Protein AF-A0A6N8XIU2-F1 (afdb_monomer_lite)

Sequence (94 aa):
MTGSYTLTVATTDDATDEPDGSVTASLASGNGYTVGSAYSGTVAVLDDDVAALPVVSVAADAASVTEGGDASFTLTAHPLPASPLAVTVRWRRR

Radius of gyration: 28.71 Å; chains: 1; bounding box: 59×25×84 Å

Secondary structure (DSSP, 8-state):
---------PPPP-S-----EEEEEEPPP-TT----S--EEEEEE-----PPPPEEEEEESSS---TTSPP-EEEEEES--SSPPP--------

Structure (mmCIF, N/CA/C/O backbone):
data_AF-A0A6N8XIU2-F1
#
_entry.id   AF-A0A6N8XIU2-F1
#
loop_
_atom_site.group_PDB
_atom_site.id
_atom_site.type_symbol
_atom_site.label_atom_id
_atom_site.label_alt_id
_atom_site.label_comp_id
_atom_site.label_asym_id
_atom_site.label_entity_id
_atom_site.label_seq_id
_atom_site.pdbx_PDB_ins_code
_atom_site.Cartn_x
_atom_site.Cartn_y
_atom_site.Cartn_z
_atom_site.occupancy
_atom_site.B_iso_or_equiv
_atom_site.auth_seq_id
_atom_site.auth_comp_id
_atom_site.auth_asym_id
_atom_site.auth_atom_id
_atom_site.pdbx_PDB_model_num
ATOM 1 N N . MET A 1 1 ? 29.899 11.890 -34.837 1.00 62.31 1 MET A N 1
ATOM 2 C CA . MET A 1 1 ? 29.025 12.751 -34.013 1.00 62.31 1 MET A CA 1
ATOM 3 C C . MET A 1 1 ? 28.127 11.834 -33.209 1.00 62.31 1 MET A C 1
ATOM 5 O O . MET A 1 1 ? 27.644 10.864 -33.778 1.00 62.31 1 MET A O 1
ATOM 9 N N . THR A 1 2 ? 27.961 12.085 -31.918 1.00 85.56 2 THR A N 1
ATOM 10 C CA . THR A 1 2 ? 26.982 11.385 -31.077 1.00 85.56 2 THR A CA 1
ATOM 11 C C . THR A 1 2 ? 25.802 12.319 -30.821 1.00 85.56 2 THR A C 1
ATOM 13 O O . THR A 1 2 ? 25.983 13.534 -30.756 1.00 85.56 2 THR A O 1
ATOM 16 N N . GLY A 1 3 ? 24.598 11.758 -30.734 1.00 85.38 3 GLY A N 1
ATOM 17 C CA . GLY A 1 3 ? 23.386 12.468 -30.328 1.00 85.38 3 GLY A CA 1
ATOM 18 C C . GLY A 1 3 ? 22.818 11.825 -29.069 1.00 85.38 3 GLY A C 1
ATOM 19 O O . GLY A 1 3 ? 22.976 10.620 -28.873 1.00 85.38 3 GLY A O 1
ATOM 20 N N . SER A 1 4 ? 22.183 12.620 -28.217 1.00 91.00 4 SER A N 1
ATOM 21 C CA . SER A 1 4 ? 21.468 12.147 -27.034 1.00 91.00 4 SER A CA 1
ATOM 22 C C . SER A 1 4 ? 20.028 12.643 -27.066 1.00 91.00 4 SER A C 1
ATOM 24 O O . SER A 1 4 ? 19.726 13.706 -27.608 1.00 91.00 4 SER A O 1
ATOM 26 N N . TYR A 1 5 ? 19.137 11.845 -26.491 1.00 91.81 5 TYR A N 1
ATOM 27 C CA . TYR A 1 5 ? 17.740 12.189 -26.288 1.00 91.81 5 TYR A CA 1
ATOM 28 C C . TYR A 1 5 ? 17.318 11.692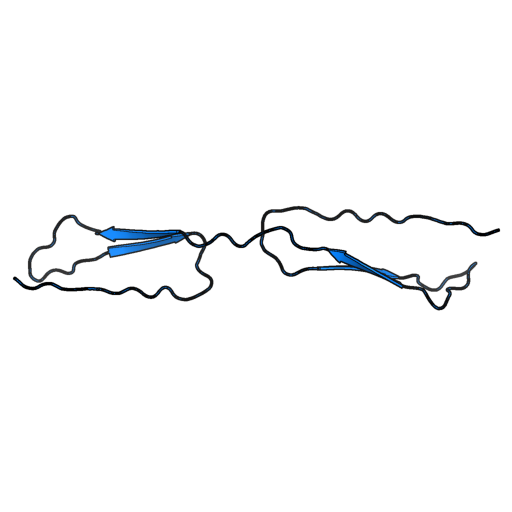 -24.908 1.00 91.81 5 TYR A C 1
ATOM 30 O O . TYR A 1 5 ? 17.720 10.602 -24.500 1.00 91.81 5 TYR A O 1
ATOM 38 N N . THR A 1 6 ? 16.5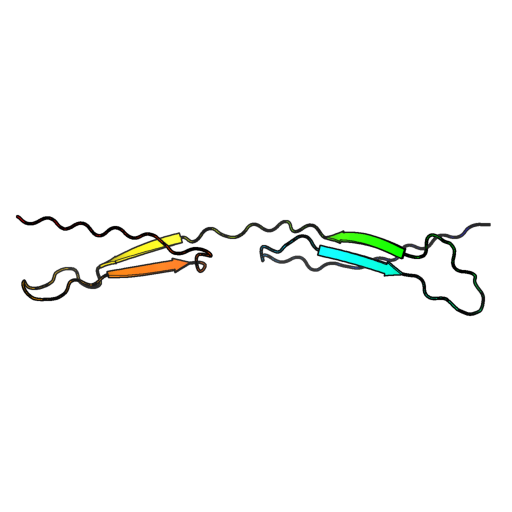14 12.485 -24.206 1.00 94.19 6 THR A N 1
ATOM 39 C CA . THR A 1 6 ? 15.985 12.130 -22.887 1.00 94.19 6 THR A CA 1
ATOM 40 C C . THR A 1 6 ? 14.519 11.753 -23.026 1.00 94.19 6 THR A C 1
ATOM 42 O O . THR A 1 6 ? 13.715 12.557 -23.490 1.00 94.19 6 THR A O 1
ATOM 45 N N . LEU A 1 7 ? 14.175 10.538 -22.601 1.00 94.06 7 LEU A N 1
ATOM 46 C CA . LEU A 1 7 ? 12.793 10.109 -22.413 1.00 94.06 7 LEU A CA 1
ATOM 47 C C . LEU A 1 7 ? 12.363 10.434 -20.980 1.00 94.06 7 LEU A C 1
ATOM 49 O O . LEU A 1 7 ? 13.042 10.042 -20.033 1.00 94.06 7 LEU A O 1
ATOM 53 N N . THR A 1 8 ? 11.225 11.106 -20.828 1.00 96.19 8 THR A N 1
ATOM 54 C CA . THR A 1 8 ? 10.608 11.372 -19.524 1.00 96.19 8 THR A CA 1
ATOM 55 C C . THR A 1 8 ? 9.315 10.578 -19.408 1.00 96.19 8 THR A C 1
ATOM 57 O O . THR A 1 8 ? 8.461 10.649 -20.290 1.00 96.19 8 THR A O 1
ATOM 60 N N . VAL A 1 9 ? 9.179 9.833 -18.314 1.00 96.62 9 VAL A N 1
ATOM 61 C CA . VAL A 1 9 ? 7.965 9.104 -17.939 1.00 96.62 9 VAL A CA 1
ATOM 62 C C . VAL A 1 9 ? 7.514 9.670 -16.598 1.00 96.62 9 VAL A C 1
ATOM 64 O O . VAL A 1 9 ? 8.305 9.688 -15.659 1.00 96.62 9 VAL A O 1
ATOM 67 N N . ALA A 1 10 ? 6.289 10.190 -16.527 1.00 97.12 10 ALA A N 1
ATOM 68 C CA . ALA A 1 10 ? 5.733 10.702 -15.279 1.00 97.12 10 ALA A CA 1
ATOM 69 C C . ALA A 1 10 ? 5.237 9.542 -14.406 1.00 97.12 10 ALA A C 1
ATOM 71 O O . ALA A 1 10 ? 4.620 8.608 -14.921 1.00 97.12 10 ALA A O 1
ATOM 72 N N . THR A 1 11 ? 5.490 9.623 -13.103 1.00 96.56 11 THR A N 1
ATOM 73 C CA . THR A 1 11 ? 4.853 8.781 -12.085 1.00 96.56 11 THR A CA 1
ATOM 74 C C . THR A 1 11 ? 3.621 9.494 -11.528 1.00 96.56 11 THR A C 1
ATOM 76 O O . THR A 1 11 ? 3.446 10.699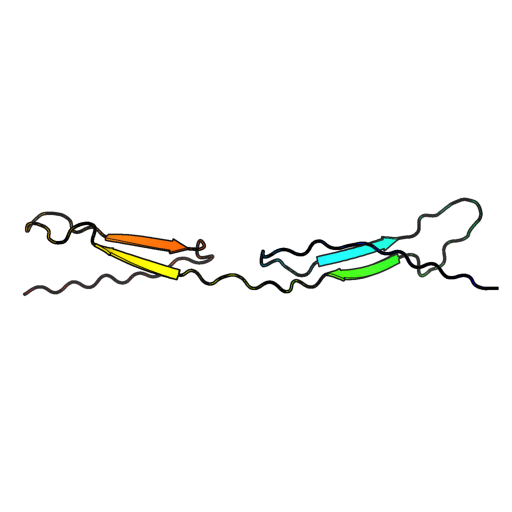 -11.727 1.00 96.56 11 THR A O 1
ATOM 79 N N . THR A 1 12 ? 2.726 8.737 -10.898 1.00 96.75 12 THR A N 1
ATOM 80 C CA . THR A 1 12 ? 1.617 9.290 -10.109 1.00 96.75 12 THR A CA 1
ATOM 81 C C . THR A 1 12 ? 2.01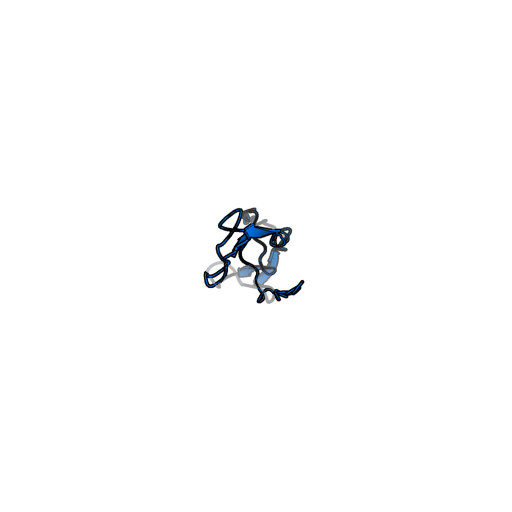2 9.225 -8.643 1.00 96.75 12 THR A C 1
ATOM 83 O O . THR A 1 12 ? 2.642 8.255 -8.244 1.00 96.75 12 THR A O 1
ATOM 86 N N . ASP A 1 13 ? 1.700 10.291 -7.920 1.00 96.69 13 ASP A N 1
ATOM 87 C CA . ASP A 1 13 ? 1.870 10.420 -6.476 1.00 96.69 13 ASP A CA 1
ATOM 88 C C . ASP A 1 13 ? 0.508 10.163 -5.821 1.00 96.69 13 ASP A C 1
ATOM 90 O O . ASP A 1 13 ? -0.507 10.648 -6.350 1.00 96.69 13 ASP A O 1
ATOM 94 N N . ASP A 1 14 ? 0.470 9.400 -4.730 1.00 94.25 14 ASP A N 1
ATOM 95 C CA . ASP A 1 14 ? -0.756 9.191 -3.964 1.00 94.25 14 ASP A CA 1
ATOM 96 C C . ASP A 1 14 ? -0.543 9.146 -2.438 1.00 94.25 14 ASP A C 1
ATOM 98 O O . ASP A 1 14 ? 0.107 10.038 -1.908 1.00 94.25 14 ASP A O 1
ATOM 102 N N . ALA A 1 15 ? -1.288 8.311 -1.716 1.00 92.00 15 ALA A N 1
ATOM 103 C CA . ALA A 1 15 ? -1.249 8.241 -0.251 1.00 92.00 15 ALA A CA 1
ATOM 104 C C . ALA A 1 15 ? -1.323 6.788 0.257 1.00 92.00 15 ALA A C 1
ATOM 106 O O . ALA A 1 15 ? -1.712 6.532 1.407 1.00 92.00 15 ALA A O 1
ATOM 107 N N . THR A 1 16 ? -1.099 5.827 -0.634 1.00 89.25 16 THR A N 1
ATOM 108 C CA . THR A 1 16 ? -1.235 4.397 -0.392 1.00 89.25 16 THR A CA 1
ATOM 109 C C . THR A 1 16 ? 0.151 3.811 -0.202 1.00 89.25 16 THR A C 1
ATOM 111 O O . THR A 1 16 ? 0.937 3.788 -1.129 1.00 89.25 16 THR A O 1
ATOM 114 N N . ASP A 1 17 ? 0.407 3.251 0.979 1.00 91.62 17 ASP A N 1
ATOM 115 C CA . ASP A 1 17 ? 1.632 2.487 1.240 1.00 91.62 17 ASP A CA 1
ATOM 116 C C . ASP A 1 17 ? 1.714 1.267 0.308 1.00 91.62 17 ASP A C 1
ATOM 118 O O . ASP A 1 17 ? 0.852 0.374 0.332 1.00 91.62 17 ASP A O 1
ATOM 122 N N . GLU A 1 18 ? 2.753 1.239 -0.517 1.00 92.81 18 GLU A N 1
ATOM 123 C CA . GLU A 1 18 ? 2.967 0.292 -1.601 1.00 92.81 18 GLU A CA 1
ATOM 124 C C . GLU A 1 18 ? 4.423 -0.203 -1.605 1.00 92.81 18 GLU A C 1
ATOM 126 O O . GLU A 1 18 ? 5.353 0.474 -1.181 1.00 92.81 18 GLU A O 1
ATOM 131 N N . PRO A 1 19 ? 4.704 -1.417 -2.101 1.00 95.75 19 PRO A N 1
ATOM 132 C CA . PRO A 1 19 ? 6.090 -1.814 -2.317 1.00 95.75 19 PRO A CA 1
ATOM 133 C C . PRO A 1 19 ? 6.756 -0.984 -3.426 1.00 95.75 19 PRO A C 1
ATOM 135 O O . PRO A 1 19 ? 6.143 -0.760 -4.470 1.00 95.75 19 PRO A O 1
ATOM 138 N N . ASP A 1 20 ? 8.051 -0.680 -3.264 1.00 97.19 20 ASP A N 1
ATOM 139 C CA . ASP A 1 20 ? 8.881 -0.062 -4.307 1.00 97.19 20 ASP A CA 1
ATOM 140 C C . ASP A 1 20 ? 8.675 -0.714 -5.689 1.00 97.19 20 ASP A C 1
ATOM 142 O O . ASP A 1 20 ? 8.797 -1.933 -5.878 1.00 97.19 20 ASP A O 1
ATOM 146 N N . GLY A 1 21 ? 8.412 0.130 -6.683 1.00 97.06 21 GLY A N 1
ATOM 147 C CA . GLY A 1 21 ? 8.186 -0.239 -8.072 1.00 97.06 21 GLY A CA 1
ATOM 148 C C . GLY A 1 21 ? 9.388 0.018 -8.982 1.00 97.06 21 GLY A C 1
ATOM 149 O O . GLY A 1 21 ? 10.491 0.391 -8.573 1.00 97.06 21 GLY A O 1
ATOM 150 N N . SER A 1 22 ? 9.183 -0.172 -10.287 1.00 97.75 22 SER A N 1
ATOM 151 C CA . SER A 1 22 ? 10.181 0.212 -11.289 1.00 97.75 22 SER A CA 1
ATOM 152 C C . SER A 1 22 ? 9.575 0.492 -12.660 1.00 97.75 22 SER A C 1
ATOM 154 O O . SER A 1 22 ? 8.541 -0.057 -13.037 1.00 97.75 22 SER A O 1
ATOM 156 N N . VAL A 1 23 ? 10.276 1.315 -13.438 1.00 98.06 23 VAL A N 1
ATOM 157 C CA . VAL A 1 23 ? 9.999 1.570 -14.853 1.00 98.06 23 VAL A CA 1
ATOM 158 C C . VAL A 1 23 ? 11.170 1.054 -15.674 1.00 98.06 23 VAL A C 1
ATOM 160 O O . VAL A 1 23 ? 12.321 1.402 -15.414 1.00 98.06 23 VAL A O 1
ATOM 163 N N . THR A 1 24 ? 10.883 0.240 -16.691 1.00 97.50 24 THR A N 1
ATOM 164 C CA . THR A 1 24 ? 11.895 -0.276 -17.622 1.00 97.50 24 THR A CA 1
ATOM 165 C C . THR A 1 24 ? 11.614 0.210 -19.038 1.00 97.50 24 THR A C 1
ATOM 167 O O . THR A 1 24 ? 10.538 -0.026 -19.582 1.00 97.50 24 THR A O 1
ATOM 170 N N . ALA A 1 25 ? 12.604 0.849 -19.657 1.00 96.69 25 ALA A N 1
ATOM 171 C CA . ALA A 1 25 ? 12.602 1.199 -21.073 1.00 96.69 25 ALA A CA 1
ATOM 172 C C . ALA A 1 25 ? 13.495 0.224 -21.850 1.00 96.69 25 ALA A C 1
ATOM 174 O O . ALA A 1 25 ? 14.551 -0.174 -21.361 1.00 96.69 25 ALA A O 1
ATOM 175 N N . SER A 1 26 ? 13.086 -0.170 -23.058 1.00 95.75 26 SER A N 1
ATOM 176 C CA . SER A 1 26 ? 13.855 -1.063 -23.937 1.00 95.75 26 SER A CA 1
ATOM 177 C C . SER A 1 26 ? 13.776 -0.603 -25.390 1.00 95.75 26 SER A C 1
ATOM 179 O O . SER A 1 26 ? 12.720 -0.180 -25.855 1.00 95.75 26 SER A O 1
ATOM 181 N N . LEU A 1 27 ? 14.888 -0.698 -26.115 1.00 94.94 27 LEU A N 1
ATOM 182 C CA . LEU A 1 27 ? 14.960 -0.428 -27.544 1.00 94.94 27 LEU A CA 1
ATOM 183 C C . LEU A 1 27 ? 14.665 -1.710 -28.322 1.00 94.94 27 LEU A C 1
ATOM 185 O O . LEU A 1 27 ? 15.359 -2.716 -28.177 1.00 94.94 27 LEU A O 1
ATOM 189 N N . ALA A 1 28 ? 13.655 -1.648 -29.184 1.00 93.62 28 ALA A N 1
ATOM 190 C CA . ALA A 1 28 ? 13.397 -2.687 -30.170 1.00 93.62 28 ALA A CA 1
ATOM 191 C C . ALA A 1 28 ? 14.373 -2.572 -31.352 1.00 93.62 28 ALA A C 1
ATOM 193 O O . ALA A 1 28 ? 14.930 -1.507 -31.617 1.00 93.62 28 ALA A O 1
ATOM 194 N N . SER A 1 29 ? 14.570 -3.669 -32.084 1.00 91.69 29 SER A N 1
ATOM 195 C CA . SER A 1 29 ? 15.269 -3.628 -33.368 1.00 91.69 29 SER A CA 1
ATOM 196 C C . SER A 1 29 ? 14.402 -2.963 -34.443 1.00 91.69 29 SER A C 1
ATOM 198 O O . SER A 1 29 ? 13.172 -2.995 -34.388 1.00 91.69 29 SER A O 1
ATOM 200 N N . GLY A 1 30 ? 15.041 -2.365 -35.450 1.00 90.94 30 GLY A N 1
ATOM 201 C CA . GLY A 1 30 ? 14.339 -1.711 -36.549 1.00 90.94 30 GLY A CA 1
ATOM 202 C C . GLY A 1 30 ? 15.240 -1.415 -37.742 1.00 90.94 30 GLY A C 1
ATOM 203 O O . GLY A 1 30 ? 16.440 -1.685 -37.731 1.00 90.94 30 GLY A O 1
ATOM 204 N N . ASN A 1 31 ? 14.650 -0.862 -38.800 1.00 94.25 31 ASN A N 1
ATOM 205 C CA . ASN A 1 31 ? 15.391 -0.414 -39.975 1.00 94.25 31 ASN A CA 1
ATOM 206 C C . ASN A 1 31 ? 16.044 0.953 -39.713 1.00 94.25 31 ASN A C 1
ATOM 208 O O . ASN A 1 31 ? 15.453 1.823 -39.079 1.00 94.25 31 ASN A O 1
ATOM 212 N N . GLY A 1 32 ? 17.250 1.163 -40.247 1.00 92.06 32 GLY A N 1
ATOM 213 C CA . GLY A 1 32 ? 17.944 2.456 -40.188 1.00 92.06 32 GLY A CA 1
ATOM 214 C C . GLY A 1 32 ? 18.827 2.681 -38.956 1.00 92.06 32 GLY A C 1
ATOM 215 O O . GLY A 1 32 ? 19.477 3.720 -38.879 1.00 92.06 32 GLY A O 1
ATOM 216 N N . TYR A 1 33 ? 18.905 1.723 -38.026 1.00 92.25 33 TYR A N 1
ATOM 217 C CA . TYR A 1 33 ? 19.827 1.763 -36.889 1.00 92.25 33 TYR A CA 1
ATOM 218 C C . TYR A 1 33 ? 20.189 0.356 -36.397 1.00 92.25 33 TYR A C 1
ATOM 220 O O . TYR A 1 33 ? 19.464 -0.609 -36.626 1.00 92.25 33 TYR A O 1
ATOM 228 N N . THR A 1 34 ? 21.322 0.243 -35.705 1.00 92.19 34 THR A N 1
ATOM 229 C CA . THR A 1 34 ? 21.727 -0.964 -34.975 1.00 92.19 34 THR A CA 1
ATOM 230 C C . THR A 1 34 ? 21.592 -0.714 -33.480 1.00 92.19 34 THR A C 1
ATOM 232 O O . THR A 1 34 ? 22.113 0.281 -32.976 1.00 92.19 34 THR A O 1
ATOM 235 N N . VAL A 1 35 ? 20.925 -1.619 -32.767 1.00 93.81 35 VAL A N 1
ATOM 236 C CA . VAL A 1 35 ? 20.811 -1.563 -31.305 1.00 93.81 35 VAL A CA 1
ATOM 237 C C . VAL A 1 35 ? 22.094 -2.115 -30.676 1.00 93.81 35 VAL A C 1
ATOM 239 O O . VAL A 1 35 ? 22.571 -3.180 -31.066 1.00 93.81 35 VAL A O 1
ATOM 242 N N . GLY A 1 36 ? 22.676 -1.367 -29.736 1.00 92.50 36 GLY A N 1
ATOM 243 C CA . GLY A 1 36 ? 23.869 -1.783 -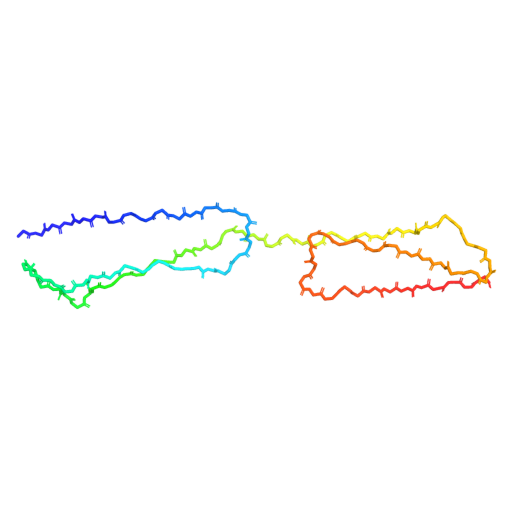28.994 1.00 92.50 36 GLY A CA 1
ATOM 244 C C . GLY A 1 36 ? 23.564 -2.794 -27.883 1.00 92.50 36 GLY A C 1
ATOM 245 O O . GLY A 1 36 ? 22.413 -3.124 -27.618 1.00 92.50 36 GLY A O 1
ATOM 246 N N . SER A 1 37 ? 24.604 -3.266 -27.191 1.00 90.06 37 SER A N 1
ATOM 247 C CA . SER A 1 37 ? 24.458 -4.224 -26.082 1.00 90.06 37 SER A CA 1
ATOM 248 C C . SER A 1 37 ? 23.682 -3.661 -24.885 1.00 90.06 37 SER A C 1
ATOM 250 O O . SER A 1 37 ? 22.969 -4.404 -24.218 1.00 90.06 37 SER A O 1
ATOM 252 N N . ALA A 1 38 ? 23.785 -2.355 -24.630 1.00 91.06 38 ALA A N 1
ATOM 253 C CA . ALA A 1 38 ? 22.941 -1.645 -23.677 1.00 91.06 38 ALA A CA 1
ATOM 254 C C . ALA A 1 38 ? 21.670 -1.156 -24.388 1.00 91.06 38 ALA A C 1
ATOM 256 O O . ALA A 1 38 ? 21.644 -0.058 -24.943 1.00 91.06 38 ALA A O 1
ATOM 257 N N . TYR A 1 39 ? 20.637 -1.999 -24.410 1.00 94.00 39 TYR A N 1
ATOM 258 C CA . TYR A 1 39 ? 19.362 -1.704 -25.072 1.00 94.00 39 TYR A CA 1
ATOM 259 C C . TYR A 1 39 ? 18.210 -1.463 -24.099 1.00 94.00 39 TYR A C 1
ATOM 261 O O . TYR A 1 39 ? 17.128 -1.088 -24.537 1.00 94.00 39 TYR A O 1
ATOM 269 N N . SER A 1 40 ? 18.422 -1.660 -22.799 1.00 96.56 40 SER A N 1
ATOM 270 C CA . SER A 1 40 ? 17.413 -1.438 -21.769 1.00 96.56 40 SER A CA 1
ATOM 271 C C . SER A 1 40 ? 17.974 -0.652 -20.592 1.00 96.56 40 SER A C 1
ATOM 273 O O . SER A 1 40 ? 19.159 -0.752 -20.272 1.00 96.56 40 SER A O 1
ATOM 275 N N . GLY A 1 41 ? 17.104 0.100 -19.927 1.00 96.31 41 GLY A N 1
ATOM 276 C CA . GLY A 1 41 ? 17.396 0.787 -18.676 1.00 96.31 41 GLY A CA 1
ATOM 277 C C . GLY A 1 41 ? 16.207 0.684 -17.731 1.00 96.31 41 GLY A C 1
ATOM 278 O O . GLY A 1 41 ? 15.062 0.779 -18.175 1.00 96.31 41 GLY A O 1
ATOM 279 N N . THR A 1 42 ? 16.488 0.496 -16.445 1.00 97.38 42 THR A N 1
ATOM 280 C CA . THR A 1 42 ? 15.478 0.396 -15.386 1.00 97.38 42 THR A CA 1
ATOM 281 C C . THR A 1 42 ? 15.737 1.470 -14.341 1.00 97.38 42 THR A C 1
ATOM 283 O O . THR A 1 42 ? 16.883 1.694 -13.950 1.00 97.38 42 THR A O 1
ATOM 286 N N . VAL A 1 43 ? 14.670 2.129 -13.898 1.00 98.00 43 VAL A N 1
ATOM 287 C CA . VAL A 1 43 ? 14.676 3.131 -12.827 1.00 98.00 43 VAL A CA 1
ATOM 288 C C . VAL A 1 43 ? 13.705 2.670 -11.744 1.00 98.00 43 VAL A C 1
ATOM 290 O O . VAL A 1 43 ? 12.605 2.222 -12.066 1.00 98.00 43 VAL A O 1
ATOM 293 N N . ALA A 1 44 ? 14.121 2.746 -10.480 1.00 98.00 44 ALA A N 1
ATOM 294 C CA . ALA A 1 44 ? 13.251 2.453 -9.345 1.00 98.00 44 ALA A CA 1
ATOM 295 C C . ALA A 1 44 ? 12.241 3.589 -9.136 1.00 98.00 44 ALA A C 1
ATOM 297 O O . ALA A 1 44 ? 12.583 4.761 -9.298 1.00 98.00 44 ALA A O 1
ATOM 298 N N . VAL A 1 45 ? 11.019 3.223 -8.770 1.00 98.00 45 VAL A N 1
ATOM 299 C CA . VAL A 1 45 ? 9.998 4.139 -8.257 1.00 98.00 45 VAL A CA 1
ATOM 300 C C . VAL A 1 45 ? 9.875 3.797 -6.783 1.00 98.00 45 VAL A C 1
ATOM 302 O O . VAL A 1 45 ? 9.400 2.714 -6.463 1.00 98.00 45 VAL A O 1
ATOM 305 N N . LEU A 1 46 ? 10.430 4.647 -5.924 1.00 97.75 46 LEU A N 1
ATOM 306 C CA . LEU A 1 46 ? 10.418 4.413 -4.483 1.00 97.75 46 LEU A CA 1
ATOM 307 C C . LEU A 1 46 ? 9.098 4.923 -3.923 1.00 97.75 46 LEU A C 1
ATOM 309 O O . LEU A 1 46 ? 8.723 6.044 -4.268 1.00 97.75 46 LEU A O 1
ATOM 313 N N . ASP A 1 47 ? 8.447 4.109 -3.099 1.00 97.38 47 ASP A N 1
ATOM 314 C CA . ASP A 1 47 ? 7.287 4.557 -2.334 1.00 97.38 47 ASP A CA 1
ATOM 315 C C . ASP A 1 47 ? 7.748 5.495 -1.208 1.00 97.38 47 ASP A C 1
ATOM 317 O O . ASP A 1 47 ? 8.786 5.265 -0.570 1.00 97.38 47 ASP A O 1
ATOM 321 N N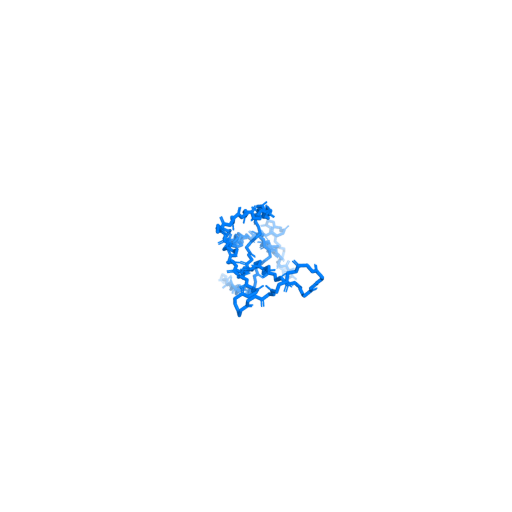 . ASP A 1 48 ? 7.017 6.584 -0.999 1.00 96.12 48 ASP A N 1
ATOM 322 C CA . ASP A 1 48 ? 7.238 7.527 0.096 1.00 96.12 48 ASP A CA 1
ATOM 323 C C . ASP A 1 48 ? 6.056 7.621 1.068 1.00 96.12 48 ASP A C 1
ATOM 325 O O . ASP A 1 48 ? 6.120 8.388 2.040 1.00 96.12 48 ASP A O 1
ATOM 329 N N . ASP A 1 49 ? 5.044 6.776 0.884 1.00 94.12 49 ASP A N 1
ATOM 330 C CA . ASP A 1 49 ? 3.941 6.623 1.811 1.00 94.12 49 ASP A CA 1
ATOM 331 C C . ASP A 1 49 ? 4.281 5.707 2.993 1.00 94.12 49 ASP A C 1
ATOM 333 O O . ASP A 1 49 ? 5.238 4.934 3.009 1.00 94.12 49 ASP A O 1
ATOM 337 N N . VAL A 1 50 ? 3.513 5.861 4.074 1.00 86.88 50 VAL A N 1
ATOM 338 C CA . VAL A 1 50 ? 3.618 5.006 5.260 1.00 86.88 50 VAL A CA 1
ATOM 339 C C . VAL A 1 50 ? 2.231 4.538 5.651 1.00 86.88 50 VAL A C 1
ATOM 341 O O . VAL A 1 50 ? 1.334 5.353 5.892 1.00 86.88 50 VAL A O 1
ATOM 344 N N . ALA A 1 51 ? 2.072 3.226 5.821 1.00 83.31 51 ALA A N 1
ATOM 345 C CA . ALA A 1 51 ? 0.809 2.643 6.253 1.00 83.31 51 ALA A CA 1
ATOM 346 C C . ALA A 1 51 ? 0.304 3.295 7.551 1.00 83.31 51 ALA A C 1
ATOM 348 O O . ALA A 1 51 ? 0.945 3.241 8.609 1.00 83.31 51 ALA A O 1
ATOM 349 N N . ALA A 1 52 ? -0.894 3.878 7.496 1.00 83.12 52 ALA A N 1
ATOM 350 C CA . ALA A 1 52 ? -1.522 4.453 8.676 1.00 83.12 52 ALA A CA 1
ATOM 351 C C . ALA A 1 52 ? -1.799 3.361 9.724 1.00 83.12 52 ALA A C 1
ATOM 353 O O . ALA A 1 52 ? -2.469 2.359 9.457 1.00 83.12 52 ALA A O 1
ATOM 354 N N . LEU A 1 53 ? -1.312 3.569 10.950 1.00 85.06 53 LEU A N 1
ATOM 355 C CA . LEU A 1 53 ? -1.602 2.661 12.056 1.00 85.06 53 LEU A CA 1
ATOM 356 C C . LEU A 1 53 ? -3.101 2.703 12.402 1.00 85.06 53 LEU A C 1
ATOM 358 O O . LEU A 1 53 ? -3.677 3.791 12.492 1.00 85.06 53 LEU A O 1
ATOM 362 N N . PRO A 1 54 ? -3.739 1.546 12.657 1.00 88.75 54 PRO A N 1
ATOM 363 C CA . PRO A 1 54 ? -5.140 1.510 13.040 1.00 88.75 54 PRO A CA 1
ATOM 364 C C . PRO A 1 54 ? -5.344 2.182 14.399 1.00 88.75 54 PRO A C 1
ATOM 366 O O . PRO A 1 54 ? -4.732 1.805 15.401 1.00 88.75 54 PRO A O 1
ATOM 369 N N . VAL A 1 55 ? -6.269 3.135 14.457 1.00 90.56 55 VAL A N 1
ATOM 370 C CA . VAL A 1 55 ? -6.779 3.667 15.722 1.00 90.56 55 VAL A CA 1
ATOM 371 C C . VAL A 1 55 ? -7.887 2.743 16.208 1.00 90.56 55 VAL A C 1
ATOM 373 O O . VAL A 1 55 ? -8.856 2.508 15.487 1.00 90.56 55 VAL A O 1
ATOM 376 N N . VAL A 1 56 ? -7.748 2.225 17.431 1.00 93.81 56 VAL A N 1
ATOM 377 C CA . VAL A 1 56 ? -8.699 1.282 18.034 1.00 93.81 56 VAL A CA 1
ATOM 378 C C . VAL A 1 56 ? -9.463 1.951 19.173 1.00 93.81 56 VAL A C 1
ATOM 380 O O . VAL A 1 56 ? -8.864 2.586 20.042 1.00 93.81 56 VAL A O 1
ATOM 383 N N . SER A 1 57 ? -10.782 1.776 19.203 1.00 94.69 57 SER A N 1
ATOM 384 C CA . SER A 1 57 ? -11.648 2.231 20.291 1.00 94.69 57 SER A CA 1
ATOM 385 C C . SER A 1 57 ? -12.624 1.141 20.734 1.00 94.69 57 SER A C 1
ATOM 387 O O . SER A 1 57 ? -12.922 0.199 19.997 1.00 94.69 57 SER A O 1
ATOM 389 N N . VAL A 1 58 ? -13.101 1.266 21.973 1.00 96.12 58 VAL A N 1
ATOM 390 C CA . VAL A 1 58 ? -14.125 0.398 22.561 1.00 96.12 58 VAL A CA 1
ATOM 391 C C . VAL A 1 58 ? -15.225 1.257 23.165 1.00 96.12 58 VAL A C 1
ATOM 393 O O . VAL A 1 58 ? -14.944 2.221 23.881 1.00 96.12 58 VAL A O 1
ATOM 396 N N . ALA A 1 59 ? -16.473 0.897 22.894 1.00 97.12 59 ALA A N 1
ATOM 397 C CA . ALA A 1 59 ? -17.648 1.512 23.490 1.00 97.12 59 ALA A CA 1
ATOM 398 C C . ALA A 1 59 ? -18.535 0.430 24.105 1.00 97.12 59 ALA A C 1
ATOM 400 O O . ALA A 1 59 ? -18.728 -0.628 23.512 1.00 97.12 59 ALA A O 1
ATOM 401 N N . ALA A 1 60 ? -19.062 0.688 25.302 1.00 97.00 60 ALA A N 1
ATOM 402 C CA . ALA A 1 60 ? -20.141 -0.125 25.844 1.00 97.00 60 ALA A CA 1
ATOM 403 C C . ALA A 1 60 ? -21.425 0.199 25.079 1.00 97.00 60 ALA A C 1
ATOM 405 O O . ALA A 1 60 ? -21.741 1.375 24.887 1.00 97.00 60 ALA A O 1
ATOM 406 N N . ASP A 1 61 ? -22.174 -0.826 24.681 1.00 97.12 61 ASP A N 1
ATOM 407 C CA . ASP A 1 61 ? -23.398 -0.617 23.898 1.00 97.12 61 ASP A CA 1
ATOM 408 C C . ASP A 1 61 ? -24.555 -0.102 24.771 1.00 97.12 61 ASP A C 1
ATOM 410 O O . ASP A 1 61 ? -25.519 0.478 24.275 1.00 97.12 61 ASP A O 1
ATOM 414 N N . ALA A 1 62 ? -24.446 -0.282 26.091 1.00 96.06 62 ALA A N 1
ATOM 415 C CA . ALA A 1 62 ? -25.373 0.236 27.084 1.00 96.06 62 ALA A CA 1
ATOM 416 C C . ALA A 1 62 ? -24.627 0.727 28.335 1.00 96.06 62 ALA A C 1
ATOM 418 O O . ALA A 1 62 ? -23.586 0.191 28.714 1.00 96.06 62 ALA A O 1
ATOM 419 N N . ALA A 1 63 ? -25.192 1.730 29.015 1.00 96.31 63 ALA A N 1
ATOM 420 C CA . ALA A 1 63 ? -24.633 2.262 30.262 1.00 96.31 63 ALA A CA 1
ATOM 421 C C . ALA A 1 63 ? -24.753 1.278 31.442 1.00 96.31 63 ALA A C 1
ATOM 423 O O . ALA A 1 63 ? -23.982 1.349 32.399 1.00 96.31 63 ALA A O 1
ATOM 424 N N . SER A 1 64 ? -25.730 0.373 31.388 1.00 94.94 64 SER A N 1
ATOM 425 C CA . SER A 1 64 ? -25.945 -0.679 32.374 1.00 94.94 64 SER A CA 1
ATOM 426 C C . SER A 1 64 ? -26.698 -1.853 31.754 1.00 94.94 64 SER A C 1
ATOM 428 O O . SER A 1 64 ? -27.399 -1.706 30.754 1.00 94.94 64 SER A O 1
ATOM 430 N N . VAL A 1 65 ? -26.558 -3.019 32.380 1.00 96.50 65 VAL A N 1
ATOM 431 C CA . VAL A 1 65 ? -27.324 -4.227 32.067 1.00 96.50 65 VAL A CA 1
ATOM 432 C C . VAL A 1 65 ? -27.903 -4.794 33.356 1.00 96.50 65 VAL A C 1
ATOM 434 O O . VAL A 1 65 ? -27.313 -4.647 34.430 1.00 96.50 65 VAL A O 1
ATOM 437 N N . THR A 1 66 ? -29.075 -5.416 33.268 1.00 96.56 66 THR A N 1
ATOM 438 C CA . THR A 1 66 ? -29.658 -6.151 34.394 1.00 96.56 66 THR A CA 1
ATOM 439 C C . THR A 1 66 ? -28.899 -7.458 34.600 1.00 96.56 66 THR A C 1
ATOM 441 O O . THR A 1 66 ? -28.469 -8.087 33.635 1.00 96.56 66 THR A O 1
ATOM 444 N N . GLU A 1 67 ? -28.734 -7.877 35.855 1.00 94.06 67 GLU A N 1
ATOM 445 C CA . GLU A 1 67 ? -28.139 -9.176 36.170 1.00 94.06 67 GLU A CA 1
ATOM 446 C C . GLU A 1 67 ? -28.889 -10.310 35.450 1.00 94.06 67 GLU A C 1
ATOM 448 O O . GLU A 1 67 ? -30.118 -10.358 35.457 1.00 94.06 67 GLU A O 1
ATOM 453 N N . GLY A 1 68 ? -28.132 -11.196 34.798 1.00 94.62 68 GLY A N 1
ATOM 454 C CA . GLY A 1 68 ? -28.667 -12.242 33.922 1.00 94.62 68 GLY A CA 1
ATOM 455 C C . GLY A 1 68 ? -28.820 -11.832 32.452 1.00 94.62 68 GLY A C 1
ATOM 456 O O . GLY A 1 68 ? -29.117 -12.693 31.632 1.00 94.62 68 GLY A O 1
ATOM 457 N N . GLY A 1 69 ? -28.599 -10.558 32.112 1.00 94.19 69 GLY A N 1
ATOM 458 C CA . GLY A 1 69 ? -28.466 -10.084 30.733 1.00 94.19 69 GLY A CA 1
ATOM 459 C C . GLY A 1 69 ? -27.013 -10.039 30.250 1.00 94.19 69 GLY A C 1
ATOM 460 O O . GLY A 1 69 ? -26.074 -10.027 31.051 1.00 94.19 69 GLY A O 1
ATOM 461 N N . ASP A 1 70 ? -26.841 -9.968 28.931 1.00 95.00 70 ASP A N 1
ATOM 462 C CA . ASP A 1 70 ? -25.529 -9.859 28.295 1.00 95.00 70 ASP A CA 1
ATOM 463 C C . ASP A 1 70 ? -25.041 -8.405 28.268 1.00 95.00 70 ASP A C 1
ATOM 465 O O . ASP A 1 70 ? -25.769 -7.498 27.865 1.00 95.00 70 ASP A O 1
ATOM 469 N N . ALA A 1 71 ? -23.784 -8.186 28.659 1.00 95.06 71 ALA A N 1
ATOM 470 C CA . ALA A 1 71 ? -23.075 -6.939 28.390 1.00 95.06 71 ALA A CA 1
ATOM 471 C C . ALA A 1 71 ? -22.373 -7.038 27.035 1.00 95.06 71 ALA A C 1
ATOM 473 O O . ALA A 1 71 ? -21.572 -7.950 26.820 1.00 95.06 71 ALA A O 1
ATOM 474 N N . SER A 1 72 ? -22.638 -6.084 26.148 1.00 95.31 72 SER A N 1
ATOM 475 C CA . SER A 1 72 ? -22.033 -6.024 24.822 1.00 95.31 72 SER A CA 1
ATOM 476 C C . SER A 1 72 ? -21.205 -4.751 24.636 1.00 95.31 72 SER A C 1
ATOM 478 O O . SER A 1 72 ? -21.431 -3.719 25.281 1.00 95.31 72 SER A O 1
ATOM 480 N N . PHE A 1 73 ? -20.183 -4.870 23.791 1.00 96.19 73 PHE A N 1
ATOM 481 C CA . PHE A 1 73 ? -19.246 -3.803 23.476 1.00 96.19 73 PHE A CA 1
ATOM 482 C C . PHE A 1 73 ? -18.988 -3.786 21.978 1.00 96.19 73 PHE A C 1
ATOM 484 O O . PHE A 1 73 ? -18.709 -4.827 21.378 1.00 96.19 73 PHE A O 1
ATOM 491 N N . THR A 1 74 ? -18.970 -2.589 21.413 1.00 96.19 74 THR A N 1
ATOM 492 C CA . THR A 1 74 ? -18.549 -2.357 20.038 1.00 96.19 74 THR A CA 1
ATOM 493 C C . THR A 1 74 ? -17.069 -1.993 20.011 1.00 96.19 74 THR A C 1
ATOM 495 O O . THR A 1 74 ? -16.622 -1.078 20.709 1.00 96.19 74 THR A O 1
ATOM 498 N N . LEU A 1 75 ? -16.306 -2.718 19.193 1.00 95.00 75 LEU A N 1
ATOM 499 C CA . LEU A 1 75 ? -14.904 -2.437 18.894 1.00 95.00 75 LEU A CA 1
ATOM 500 C C . LEU A 1 75 ? -14.804 -1.832 17.497 1.00 95.00 75 LEU A C 1
ATOM 502 O O . LEU A 1 75 ? -15.301 -2.419 16.536 1.00 95.00 75 LEU A O 1
ATOM 506 N N . THR A 1 76 ? -14.114 -0.702 17.383 1.00 93.69 76 THR A N 1
ATOM 507 C CA . THR A 1 76 ? -13.880 -0.034 16.099 1.00 93.69 76 THR A CA 1
ATOM 508 C C . THR A 1 76 ? -12.383 0.079 15.863 1.00 93.69 76 THR A C 1
ATOM 510 O O . THR A 1 76 ? -11.647 0.471 16.765 1.00 93.69 76 THR A O 1
ATOM 513 N N . ALA A 1 77 ? -11.936 -0.251 14.652 1.00 93.62 77 ALA A N 1
ATOM 514 C CA . ALA A 1 77 ? -10.563 -0.053 14.206 1.00 93.62 77 ALA A CA 1
ATOM 515 C C . ALA A 1 77 ? -10.566 0.582 12.813 1.00 93.62 77 ALA A C 1
ATOM 517 O O . ALA A 1 77 ? -11.256 0.089 11.918 1.00 93.62 77 ALA A O 1
ATOM 518 N N . HIS A 1 78 ? -9.828 1.678 12.639 1.00 89.56 78 HIS A N 1
ATOM 519 C CA . HIS A 1 78 ? -9.680 2.328 11.338 1.00 89.56 78 HIS A CA 1
ATOM 520 C C . HIS A 1 78 ? -8.268 2.920 11.156 1.00 89.56 78 HIS A C 1
ATOM 522 O O . HIS A 1 78 ? -7.817 3.631 12.060 1.00 89.56 78 HIS A O 1
ATOM 528 N N . PRO A 1 79 ? -7.589 2.669 10.016 1.00 89.44 79 PRO A N 1
ATOM 529 C CA . PRO A 1 79 ? -7.962 1.720 8.950 1.00 89.44 79 PRO A CA 1
ATOM 530 C C . PRO A 1 79 ? -8.016 0.261 9.442 1.00 89.44 79 PRO A C 1
ATOM 532 O O . PRO A 1 79 ? -7.776 -0.012 10.618 1.00 89.44 79 PRO A O 1
ATOM 535 N N . LEU A 1 80 ? -8.409 -0.682 8.576 1.00 86.06 80 LEU A N 1
ATOM 536 C CA . LEU A 1 80 ? -8.487 -2.096 8.956 1.00 86.06 80 LEU A CA 1
ATOM 537 C C . LEU A 1 80 ? -7.082 -2.596 9.351 1.00 86.06 80 LEU A C 1
ATOM 539 O O . LEU A 1 80 ? -6.165 -2.504 8.536 1.00 86.06 80 LEU A O 1
ATOM 543 N N . PRO A 1 81 ? -6.890 -3.140 10.565 1.00 87.50 81 PRO A N 1
ATOM 544 C CA . PRO A 1 81 ? -5.604 -3.694 10.964 1.00 87.50 81 PRO A CA 1
ATOM 545 C C . PRO A 1 81 ? -5.176 -4.839 10.038 1.00 87.50 81 PRO A C 1
ATOM 547 O O . PRO A 1 81 ? -5.953 -5.762 9.794 1.00 87.50 81 PRO A O 1
ATOM 550 N N . ALA A 1 82 ? -3.916 -4.836 9.599 1.00 85.75 82 ALA A N 1
ATOM 551 C CA . ALA A 1 82 ? -3.345 -5.922 8.793 1.00 85.75 82 ALA A CA 1
ATOM 552 C C . ALA A 1 82 ? -3.139 -7.230 9.588 1.00 85.75 82 ALA A C 1
ATOM 554 O O . ALA A 1 82 ? -2.883 -8.287 9.016 1.00 85.75 82 ALA A O 1
ATOM 555 N N . SER A 1 83 ? -3.222 -7.173 10.919 1.00 87.06 83 SER A N 1
ATOM 556 C CA . SER A 1 83 ? -3.072 -8.316 11.824 1.00 87.06 83 SER A CA 1
ATOM 557 C C . SER A 1 83 ? -4.203 -8.352 12.858 1.00 87.06 83 SER A C 1
ATOM 559 O O . SER A 1 83 ? -4.723 -7.294 13.219 1.00 87.06 83 SER A O 1
ATOM 561 N N . PRO A 1 84 ? -4.582 -9.539 13.377 1.00 88.06 84 PRO A N 1
ATOM 562 C CA . PRO A 1 84 ? -5.626 -9.652 14.393 1.00 88.06 84 PRO A CA 1
ATOM 563 C C . PRO A 1 84 ? -5.328 -8.821 15.649 1.00 88.06 84 PRO A C 1
ATOM 565 O O . PRO A 1 84 ? -4.220 -8.858 16.184 1.00 88.06 84 PRO A O 1
ATOM 568 N N . LEU A 1 85 ? -6.341 -8.116 16.159 1.00 86.94 85 LEU A N 1
ATOM 569 C CA . LEU A 1 85 ? -6.252 -7.388 17.425 1.00 86.94 85 LEU A CA 1
ATOM 570 C C . LEU A 1 85 ? -6.470 -8.342 18.608 1.00 86.94 85 LEU A C 1
ATOM 572 O O . LEU A 1 85 ? -7.484 -9.036 18.680 1.00 86.94 85 LEU A O 1
ATOM 576 N N . ALA A 1 86 ? -5.546 -8.345 19.570 1.00 89.38 86 ALA A N 1
ATOM 577 C CA . ALA A 1 86 ? -5.716 -9.074 20.823 1.00 89.38 86 ALA A CA 1
ATOM 578 C C . ALA A 1 86 ? -6.534 -8.238 21.822 1.00 89.38 86 ALA A C 1
ATOM 580 O O . ALA A 1 86 ? -6.102 -7.166 22.246 1.00 89.38 86 ALA A O 1
ATOM 581 N N . VAL A 1 87 ? -7.699 -8.742 22.236 1.00 89.25 87 VAL A N 1
ATOM 582 C CA . VAL A 1 87 ? -8.588 -8.073 23.201 1.00 89.25 87 VAL A CA 1
ATOM 583 C C . VAL A 1 87 ? -8.644 -8.885 24.489 1.00 89.25 87 VAL A C 1
ATOM 585 O O . VAL A 1 87 ? -8.894 -10.087 24.468 1.00 89.25 87 VAL A O 1
ATOM 588 N N . THR A 1 88 ? -8.420 -8.232 25.631 1.00 92.19 88 THR A N 1
ATOM 589 C CA . THR A 1 88 ? -8.523 -8.869 26.952 1.00 92.19 88 THR A CA 1
ATOM 590 C C . THR A 1 88 ? -9.749 -8.354 27.690 1.00 92.19 88 THR A C 1
ATOM 592 O O . THR A 1 88 ? -9.833 -7.169 28.005 1.00 92.19 88 THR A O 1
ATOM 595 N N . VAL A 1 89 ? -10.661 -9.259 28.041 1.00 90.38 89 VAL A N 1
ATOM 596 C CA . VAL A 1 89 ? -11.820 -8.953 28.889 1.00 90.38 89 VAL A CA 1
ATOM 597 C C . VAL A 1 89 ? -11.504 -9.344 30.328 1.00 90.38 89 VAL A C 1
ATOM 599 O O . VAL A 1 89 ? -11.013 -10.441 30.596 1.00 90.38 89 VAL A O 1
ATOM 602 N N . ARG A 1 90 ? -11.777 -8.440 31.272 1.00 91.31 90 ARG A N 1
ATOM 603 C CA . ARG A 1 90 ? -11.592 -8.687 32.704 1.00 91.31 90 ARG A CA 1
ATOM 604 C C . ARG A 1 90 ? -12.903 -8.503 33.441 1.00 91.31 90 ARG A C 1
ATOM 606 O O . ARG A 1 90 ? -13.531 -7.455 33.351 1.00 91.31 90 ARG A O 1
ATOM 613 N N . TRP A 1 91 ? -13.246 -9.504 34.238 1.00 86.00 91 TRP A N 1
ATOM 614 C CA . TRP A 1 91 ? -14.409 -9.474 35.110 1.00 86.00 91 TRP A CA 1
ATOM 615 C C . TRP A 1 91 ? -13.969 -9.177 36.539 1.00 86.00 91 TRP A C 1
ATOM 617 O O . TRP A 1 91 ? -12.952 -9.690 37.011 1.00 86.00 91 TRP A O 1
ATOM 627 N N . ARG A 1 92 ? -14.755 -8.371 37.247 1.00 89.69 92 ARG A N 1
ATOM 628 C CA . ARG A 1 92 ? -14.675 -8.258 38.703 1.00 89.69 92 ARG A CA 1
ATOM 629 C C . ARG A 1 92 ? -16.032 -8.650 39.262 1.00 89.69 92 ARG A C 1
ATOM 631 O O . ARG A 1 92 ? -17.037 -8.057 38.885 1.00 89.69 92 ARG A O 1
ATOM 638 N N . ARG A 1 93 ? -16.053 -9.651 40.138 1.00 83.25 93 ARG A N 1
ATOM 639 C CA . ARG A 1 93 ? -17.206 -9.900 41.007 1.00 83.25 93 ARG A CA 1
ATOM 640 C C . ARG A 1 93 ? -17.051 -9.017 42.246 1.00 83.25 93 ARG A C 1
ATOM 642 O O . ARG A 1 93 ? -15.917 -8.738 42.644 1.00 83.25 93 ARG A O 1
ATOM 649 N N . ARG A 1 94 ? -18.170 -8.525 42.777 1.00 68.50 94 ARG A N 1
ATOM 650 C CA . ARG A 1 94 ? -18.194 -7.969 44.133 1.00 68.50 94 ARG A CA 1
ATOM 651 C C . ARG A 1 94 ? -18.045 -9.087 45.154 1.00 68.50 94 ARG A C 1
ATOM 653 O O . ARG A 1 94 ? -18.454 -10.222 44.823 1.00 68.50 94 ARG A O 1
#

Foldseek 3Di:
DDDDDDDDDDDDDDADDDQKDKDKDFDDDDPPDDADPPGMDMDIDHDPHDDDAWDKDKDWPDPDDDPVDDTDIDIDIPPDDPDDDDDDDDDDDD

pLDDT: mean 92.45, std 5.63, range [62.31, 98.06]